Protein AF-A0A4Q9N1S2-F1 (afdb_monomer_lite)

Secondary structure (DSSP, 8-state):
-EEEEEEEE---HHHHS--SSSSSHHHHHHHHHHHHHHHHHHHHTT-GGGBTT----TTT----PPSSEEEEEEE-----S---HHHHHHHHHHHH-TTS---S-EEEEEE--TT-S-----S-TTT-PPPPPPP-TT--EEEEEEEEEE--TTS--EEEEEEEEEE-TT--S--

InterPro domains:
  IPR013893 Ribonuclease P protein subunit Rpp40 [PF08584] (9-122)
  IPR013893 Ribonuclease P protein subunit Rpp40 [PTHR15396] (4-120)

Radius of gyration: 18.34 Å; chains: 1; bounding box: 46×38×47 Å

Organism: NCBI:txid114155

Foldseek 3Di:
DKDFQFWDAQDDLCLQDQDPPDPPRPVVSVVSVVLNVVVVVCVQVVHPQRHNPDDDDCVVDVDHRDPPIDGGMDDDDDDDDDDDPVNVVVVVCVQVDPVDDHDSKDKDKDWDDQCPQFDDDDPDCVVDPGHGHHRDPPFGWMKMKMKGWDPDDPPPIDMRMHIDTDGDPPDPRPD

Structure (mmCIF, N/CA/C/O backbone):
data_AF-A0A4Q9N1S2-F1
#
_entry.id   AF-A0A4Q9N1S2-F1
#
loop_
_atom_site.group_PDB
_atom_site.id
_atom_site.type_symbol
_atom_site.label_atom_id
_atom_site.label_alt_id
_atom_site.label_comp_id
_atom_site.label_asym_id
_atom_site.label_entity_id
_atom_site.label_seq_id
_atom_site.pdbx_PDB_ins_code
_atom_site.Cartn_x
_atom_site.Cartn_y
_atom_site.Cartn_z
_atom_site.occupancy
_atom_site.B_iso_or_equiv
_atom_site.auth_seq_id
_atom_site.auth_comp_id
_atom_site.auth_asym_id
_atom_site.auth_atom_id
_atom_site.pdbx_PDB_model_num
ATOM 1 N N . MET A 1 1 ? -8.063 -14.018 -1.328 1.00 85.31 1 MET A N 1
ATOM 2 C CA . MET A 1 1 ? -8.036 -14.737 -0.040 1.00 85.31 1 MET A CA 1
ATOM 3 C C . MET A 1 1 ? -8.839 -13.933 0.970 1.00 85.31 1 MET A C 1
ATOM 5 O O . MET A 1 1 ? -8.503 -12.778 1.191 1.00 85.31 1 MET A O 1
ATOM 9 N N . LYS A 1 2 ? -9.899 -14.516 1.543 1.00 90.94 2 LYS A N 1
ATOM 10 C CA . LYS A 1 2 ? -10.653 -13.908 2.648 1.00 90.94 2 LYS A CA 1
ATOM 11 C C . LYS A 1 2 ? -10.064 -14.386 3.978 1.00 90.94 2 LYS A C 1
ATOM 13 O O . LYS A 1 2 ? -9.747 -15.568 4.108 1.00 90.94 2 LYS A O 1
ATOM 18 N N . ARG A 1 3 ? -9.912 -13.479 4.937 1.00 91.50 3 ARG A N 1
ATOM 19 C CA . ARG A 1 3 ? -9.471 -13.732 6.310 1.00 91.50 3 ARG A CA 1
ATOM 20 C C . ARG A 1 3 ? -10.442 -13.065 7.270 1.00 91.50 3 ARG A C 1
ATOM 22 O O . ARG A 1 3 ? -10.956 -11.992 6.982 1.00 91.50 3 ARG A O 1
ATOM 29 N N . THR A 1 4 ? -10.688 -13.722 8.388 1.00 93.00 4 THR A N 1
ATOM 30 C CA . THR A 1 4 ? -11.536 -13.227 9.474 1.00 93.00 4 THR A CA 1
ATOM 31 C C . THR A 1 4 ? -10.663 -13.014 10.706 1.00 93.00 4 THR A C 1
ATOM 33 O O . THR A 1 4 ? -9.587 -13.611 10.795 1.00 93.00 4 THR A O 1
ATOM 36 N N . ASN A 1 5 ? -11.127 -12.231 11.678 1.00 94.31 5 ASN A N 1
ATOM 37 C CA . ASN A 1 5 ? -10.426 -12.027 12.953 1.00 94.31 5 ASN A CA 1
ATOM 38 C C . ASN A 1 5 ? -9.023 -11.403 12.786 1.00 94.31 5 ASN A C 1
ATOM 40 O O . ASN A 1 5 ? -8.041 -11.860 13.372 1.00 94.31 5 ASN A O 1
ATOM 44 N N . THR A 1 6 ? -8.927 -10.392 11.923 1.00 95.31 6 THR A N 1
ATOM 45 C CA . THR A 1 6 ? -7.691 -9.653 11.622 1.00 95.31 6 THR A CA 1
ATOM 46 C C . THR A 1 6 ? -7.775 -8.255 12.234 1.00 95.31 6 THR A C 1
ATOM 48 O O . THR A 1 6 ? -8.840 -7.649 12.171 1.00 95.31 6 THR A O 1
ATOM 51 N N . TYR A 1 7 ? -6.690 -7.740 12.814 1.00 95.94 7 TYR A N 1
ATOM 52 C CA . TYR A 1 7 ? -6.594 -6.337 13.223 1.00 95.94 7 TYR A CA 1
ATOM 53 C C . TYR A 1 7 ? -6.535 -5.440 11.987 1.00 95.94 7 TYR A C 1
ATOM 55 O O . TYR A 1 7 ? -5.651 -5.608 11.150 1.00 95.94 7 TYR A O 1
ATOM 63 N N . ILE A 1 8 ? -7.484 -4.517 11.877 1.00 95.38 8 ILE A N 1
ATOM 64 C CA . ILE A 1 8 ? -7.648 -3.562 10.782 1.00 95.38 8 ILE A CA 1
ATOM 65 C C . ILE A 1 8 ? -7.472 -2.151 11.363 1.00 95.38 8 ILE A C 1
ATOM 67 O O . ILE A 1 8 ? -8.220 -1.805 12.281 1.00 95.38 8 ILE A O 1
ATOM 71 N N . PRO A 1 9 ? -6.522 -1.343 10.860 1.00 94.75 9 PRO A N 1
ATOM 72 C CA . PRO A 1 9 ? -6.343 0.039 11.282 1.00 94.75 9 PRO A CA 1
ATOM 73 C C . PRO A 1 9 ? -7.610 0.855 11.042 1.00 94.75 9 PRO A C 1
ATOM 75 O O . PRO A 1 9 ? -8.296 0.685 10.026 1.00 94.75 9 PRO A O 1
ATOM 78 N N . ASN A 1 10 ? -7.916 1.756 11.966 1.00 91.50 10 ASN A N 1
ATOM 79 C CA . ASN A 1 10 ? -8.968 2.736 11.763 1.00 91.50 10 ASN A CA 1
ATOM 80 C C . ASN A 1 10 ? -8.401 3.898 10.952 1.00 91.50 10 ASN A C 1
ATOM 82 O O . ASN A 1 10 ? -7.763 4.793 11.491 1.00 91.50 10 ASN A O 1
ATOM 86 N N . VAL A 1 11 ? -8.642 3.864 9.647 1.00 87.75 11 VAL A N 1
ATOM 87 C CA . VAL A 1 11 ? -8.276 4.954 8.743 1.00 87.75 11 VAL A CA 1
ATOM 88 C C . VAL A 1 11 ? -9.330 6.050 8.853 1.00 87.75 11 VAL A C 1
ATOM 90 O O . VAL A 1 11 ? -10.519 5.773 8.691 1.00 87.75 11 VAL A O 1
ATOM 93 N N . THR A 1 12 ? -8.902 7.280 9.121 1.00 85.62 12 THR A N 1
ATOM 94 C CA . THR A 1 12 ? -9.750 8.478 9.078 1.00 85.62 12 THR A CA 1
ATOM 95 C C . THR A 1 12 ? -9.236 9.451 8.018 1.00 85.62 12 THR A C 1
ATOM 97 O O . THR A 1 12 ? -8.187 9.234 7.406 1.00 85.62 12 THR A O 1
ATOM 100 N N . ALA A 1 13 ? -9.980 10.534 7.770 1.00 82.19 13 ALA A N 1
ATOM 101 C CA . ALA A 1 13 ? -9.509 11.605 6.893 1.00 82.19 13 ALA A CA 1
ATOM 102 C C . ALA A 1 13 ? -8.170 12.184 7.388 1.00 82.19 13 ALA A C 1
ATOM 104 O O . ALA A 1 13 ? -7.291 12.449 6.573 1.00 82.19 13 ALA A O 1
ATOM 105 N N . ASP A 1 14 ? -7.992 12.270 8.708 1.00 79.31 14 ASP A N 1
ATOM 106 C CA . ASP A 1 14 ? -6.781 12.781 9.360 1.00 79.31 14 ASP A CA 1
ATOM 107 C C . ASP A 1 14 ? -5.566 11.874 9.124 1.00 79.31 14 ASP A C 1
ATOM 109 O O . ASP A 1 14 ? -4.459 12.359 8.923 1.00 79.31 14 ASP A O 1
ATOM 113 N N . THR A 1 15 ? -5.766 10.552 9.050 1.00 79.06 15 THR A N 1
ATOM 114 C CA . THR A 1 15 ? -4.698 9.610 8.667 1.00 79.06 15 THR A CA 1
ATOM 115 C C . THR A 1 15 ? -4.207 9.856 7.237 1.00 79.06 15 THR A C 1
ATOM 117 O O . THR A 1 15 ? -3.043 9.635 6.920 1.00 79.06 15 THR A O 1
ATOM 120 N N . LEU A 1 16 ? -5.099 10.277 6.334 1.00 81.44 16 LEU A N 1
ATOM 121 C CA . LEU A 1 16 ? -4.806 10.391 4.902 1.00 81.44 16 LEU A CA 1
ATOM 122 C C . LEU A 1 16 ? -4.401 11.806 4.471 1.00 81.44 16 LEU A C 1
ATOM 124 O O . LEU A 1 16 ? -3.865 11.964 3.375 1.00 81.44 16 LEU A O 1
ATOM 128 N N . MET A 1 17 ? -4.651 12.820 5.300 1.00 80.81 17 MET A N 1
ATOM 129 C CA . MET A 1 17 ? -4.461 14.231 4.966 1.00 80.81 17 MET A CA 1
ATOM 130 C C . MET A 1 17 ? -3.627 14.914 6.050 1.00 80.81 17 MET A C 1
ATOM 132 O O . MET A 1 17 ? -4.016 14.924 7.214 1.00 80.81 17 MET A O 1
ATOM 136 N N . LEU A 1 18 ? -2.510 15.530 5.658 1.00 77.19 18 LEU A N 1
ATOM 137 C CA . LEU A 1 18 ? -1.694 16.323 6.575 1.00 77.19 18 LEU A CA 1
ATOM 138 C C . LEU A 1 18 ? -2.501 17.533 7.073 1.00 77.19 18 LEU A C 1
ATOM 140 O O . LEU A 1 18 ? -2.992 18.329 6.267 1.00 77.19 18 LEU A O 1
ATOM 144 N N . GLN A 1 19 ? -2.636 17.676 8.391 1.00 69.62 19 GLN A N 1
ATOM 145 C CA . GLN A 1 19 ? -3.293 18.834 8.994 1.00 69.62 19 GLN A CA 1
ATOM 146 C C . GLN A 1 19 ? -2.291 19.982 9.188 1.00 69.62 19 GLN A C 1
ATOM 148 O O . GLN A 1 19 ? -1.203 19.791 9.718 1.00 69.62 19 GLN A O 1
ATOM 153 N N . GLU A 1 20 ? -2.662 21.199 8.782 1.00 63.59 20 GLU A N 1
ATOM 154 C CA . GLU A 1 20 ? -1.775 22.378 8.841 1.00 63.59 20 GLU A CA 1
ATOM 155 C C . GLU A 1 20 ? -1.722 23.065 10.225 1.00 63.59 20 GLU A C 1
ATOM 157 O O . GLU A 1 20 ? -1.019 24.062 10.372 1.00 63.59 20 GLU A O 1
ATOM 162 N N . ASN A 1 21 ? -2.475 22.592 11.230 1.00 59.22 21 ASN A N 1
ATOM 163 C CA . ASN A 1 21 ? -2.785 23.385 12.433 1.00 59.22 21 ASN A CA 1
ATOM 164 C C . ASN A 1 21 ? -2.054 22.993 13.736 1.00 59.22 21 ASN A C 1
ATOM 166 O O . ASN A 1 21 ? -2.232 23.714 14.718 1.00 59.22 21 ASN A O 1
ATOM 170 N N . ASP A 1 22 ? -1.247 21.927 13.772 1.00 55.66 22 ASP A N 1
ATOM 171 C CA . ASP A 1 22 ? -0.511 21.516 14.987 1.00 55.66 22 ASP A CA 1
ATOM 172 C C . ASP A 1 22 ? 0.974 21.940 14.963 1.00 55.66 22 ASP A C 1
ATOM 174 O O . ASP A 1 22 ? 1.498 22.338 13.923 1.00 55.66 22 ASP A O 1
ATOM 178 N N . GLU A 1 23 ? 1.643 21.927 16.127 1.00 59.94 23 GLU A N 1
ATOM 179 C CA . GLU A 1 23 ? 3.022 22.432 16.315 1.00 59.94 23 GLU A CA 1
ATOM 180 C C . GLU A 1 23 ? 4.129 21.415 15.935 1.00 59.94 23 GLU A C 1
ATOM 182 O O . GLU A 1 23 ? 5.212 21.859 15.562 1.00 59.94 23 GLU A O 1
ATOM 187 N N . ASP A 1 24 ? 3.840 20.100 15.921 1.00 61.91 24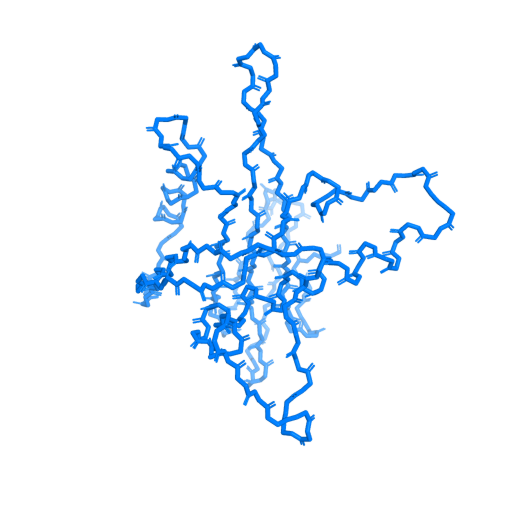 ASP A N 1
ATOM 188 C CA . ASP A 1 24 ? 4.687 19.011 15.363 1.00 61.91 24 ASP A CA 1
ATOM 189 C C . ASP A 1 24 ? 3.873 18.028 14.459 1.00 61.91 24 ASP A C 1
ATOM 191 O O . ASP A 1 24 ? 3.870 16.818 14.660 1.00 61.91 24 ASP A O 1
ATOM 195 N N . PRO A 1 25 ? 3.143 18.509 13.432 1.00 72.25 25 PRO A N 1
ATOM 196 C CA . PRO A 1 25 ? 2.148 17.716 12.699 1.00 72.25 25 PRO A CA 1
ATOM 197 C C . PRO A 1 25 ? 2.755 16.734 11.693 1.00 72.25 25 PRO A C 1
ATOM 199 O O . PRO A 1 25 ? 2.076 15.817 11.239 1.00 72.25 25 PRO A O 1
ATOM 202 N N . LEU A 1 26 ? 3.997 16.969 11.262 1.00 82.19 26 LEU A N 1
ATOM 203 C CA . LEU A 1 26 ? 4.580 16.252 10.130 1.00 82.19 26 LEU A CA 1
ATOM 204 C C . LEU A 1 26 ? 5.177 14.906 10.542 1.00 82.19 26 LEU A C 1
ATOM 206 O O . LEU A 1 26 ? 4.933 13.926 9.851 1.00 82.19 26 LEU A O 1
ATOM 210 N N . GLU A 1 27 ? 5.931 14.856 11.642 1.00 85.44 27 GLU A N 1
ATOM 211 C CA . GLU A 1 27 ? 6.590 13.622 12.098 1.00 85.44 27 GLU A CA 1
ATOM 212 C C . GLU A 1 27 ? 5.552 12.580 12.538 1.00 85.44 27 GLU A C 1
ATOM 214 O O . GLU A 1 27 ? 5.580 11.452 12.051 1.00 85.44 27 GLU A O 1
ATOM 219 N N . ASP A 1 28 ? 4.562 12.990 13.337 1.00 85.00 28 ASP A N 1
ATOM 220 C CA . ASP A 1 28 ? 3.455 12.127 13.772 1.00 85.00 28 ASP A CA 1
ATOM 221 C C . ASP A 1 28 ? 2.625 11.611 12.581 1.00 85.00 28 ASP A C 1
ATOM 223 O O . ASP A 1 28 ? 2.224 10.443 12.528 1.00 85.00 28 ASP A O 1
ATOM 227 N N . TRP A 1 29 ? 2.371 12.472 11.588 1.00 87.44 29 TRP A N 1
ATOM 228 C CA . TRP A 1 29 ? 1.666 12.071 10.372 1.00 87.44 29 TRP A CA 1
ATOM 229 C C . TRP A 1 29 ? 2.500 11.101 9.528 1.00 87.44 29 TRP A C 1
ATOM 231 O O . TRP A 1 29 ? 1.973 10.090 9.065 1.00 87.44 29 TRP A O 1
ATOM 241 N N . GLU A 1 30 ? 3.797 11.361 9.348 1.00 89.12 30 GLU A N 1
ATOM 242 C CA . GLU A 1 30 ? 4.714 10.466 8.634 1.00 89.12 30 GLU A CA 1
ATOM 243 C C . GLU A 1 30 ? 4.814 9.092 9.312 1.00 89.12 30 GLU A C 1
ATOM 245 O O . GLU A 1 30 ? 4.786 8.073 8.615 1.00 89.12 30 GLU A O 1
ATOM 250 N N . GLU A 1 31 ? 4.864 9.042 10.648 1.00 89.50 31 GLU A N 1
ATOM 251 C CA . GLU A 1 31 ? 4.842 7.797 11.420 1.00 89.50 31 GLU A CA 1
ATOM 252 C C . GLU A 1 31 ? 3.528 7.039 11.195 1.00 89.50 31 GLU A C 1
ATOM 254 O O . GLU A 1 31 ? 3.556 5.881 10.776 1.00 89.50 31 GLU A O 1
ATOM 259 N N . SER A 1 32 ? 2.377 7.706 11.339 1.00 89.88 32 SER A N 1
ATOM 260 C CA . SER A 1 32 ? 1.059 7.095 11.110 1.00 89.88 32 SER A CA 1
ATOM 261 C C . SER A 1 32 ? 0.902 6.551 9.683 1.00 89.88 32 SER A C 1
ATOM 263 O O . SER A 1 32 ? 0.406 5.439 9.463 1.00 89.88 32 SER A O 1
ATOM 265 N N . VAL A 1 33 ? 1.375 7.304 8.687 1.00 91.06 33 VAL A N 1
ATOM 266 C CA . VAL A 1 33 ? 1.390 6.883 7.283 1.00 91.06 33 VAL A CA 1
ATOM 267 C C . VAL A 1 33 ? 2.313 5.681 7.078 1.00 91.06 33 VAL A C 1
ATOM 269 O O . VAL A 1 33 ? 1.935 4.728 6.387 1.00 91.06 33 VAL A O 1
ATOM 272 N N . SER A 1 34 ? 3.506 5.698 7.675 1.00 91.94 34 SER A N 1
ATOM 273 C CA . SER A 1 34 ? 4.469 4.597 7.606 1.00 91.94 34 SER A CA 1
ATOM 274 C C . SER A 1 34 ? 3.889 3.313 8.202 1.00 91.94 34 SER A C 1
ATOM 276 O O . SER A 1 34 ? 3.872 2.277 7.532 1.00 91.94 34 SER A O 1
ATOM 278 N N . GLU A 1 35 ? 3.330 3.388 9.411 1.00 93.62 35 GLU A N 1
ATOM 279 C CA . GLU A 1 35 ? 2.658 2.276 10.088 1.00 93.62 35 GLU A CA 1
ATOM 280 C C . GLU A 1 35 ? 1.504 1.704 9.248 1.00 93.62 35 GLU A C 1
ATOM 282 O O . GLU A 1 35 ? 1.349 0.482 9.110 1.00 93.62 35 GLU A O 1
ATOM 287 N N . MET A 1 36 ? 0.713 2.579 8.618 1.00 93.94 36 MET A N 1
ATOM 288 C CA . MET A 1 36 ? -0.384 2.183 7.737 1.00 93.94 36 MET A CA 1
ATOM 289 C C . MET A 1 36 ? 0.114 1.405 6.512 1.00 93.94 36 MET A C 1
ATOM 291 O O . MET A 1 36 ? -0.419 0.337 6.186 1.00 93.94 36 MET A O 1
ATOM 295 N N . PHE A 1 37 ? 1.145 1.896 5.821 1.00 94.62 37 PHE A N 1
ATOM 296 C CA . PHE A 1 37 ? 1.698 1.196 4.659 1.00 94.62 37 PHE A CA 1
ATOM 297 C C . PHE A 1 37 ? 2.458 -0.081 5.039 1.00 94.62 37 PHE A C 1
ATOM 299 O O . PHE A 1 37 ? 2.414 -1.054 4.278 1.00 94.62 37 PHE A O 1
ATOM 306 N N . GLU A 1 38 ? 3.073 -0.139 6.222 1.00 94.88 38 GLU A N 1
ATOM 307 C CA . GLU A 1 38 ? 3.640 -1.375 6.763 1.00 94.88 38 GLU A CA 1
ATOM 308 C C . GLU A 1 38 ? 2.542 -2.422 6.994 1.00 94.88 38 GLU A C 1
ATOM 310 O O . GLU A 1 38 ? 2.668 -3.570 6.549 1.00 94.88 38 GLU A O 1
ATOM 315 N N . TRP A 1 39 ? 1.415 -2.024 7.595 1.00 96.25 39 TRP A N 1
ATOM 316 C CA . TRP A 1 39 ? 0.256 -2.899 7.760 1.00 96.25 39 TRP A CA 1
ATOM 317 C C . TRP A 1 39 ? -0.284 -3.404 6.417 1.00 96.25 39 TRP A C 1
ATOM 319 O O . TRP A 1 39 ? -0.536 -4.604 6.268 1.00 96.25 39 TRP A O 1
ATOM 329 N N . VAL A 1 40 ? -0.406 -2.531 5.408 1.00 95.88 40 VAL A N 1
ATOM 330 C CA . VAL A 1 40 ? -0.819 -2.919 4.046 1.00 95.88 40 VAL A CA 1
ATOM 331 C C . VAL A 1 40 ? 0.142 -3.957 3.457 1.00 95.88 40 VAL A C 1
ATOM 333 O O . VAL A 1 40 ? -0.303 -4.967 2.902 1.00 95.88 40 VAL A O 1
ATOM 336 N N . GLY A 1 41 ? 1.453 -3.761 3.618 1.00 94.44 41 GLY A N 1
ATOM 337 C CA . GLY A 1 41 ? 2.468 -4.727 3.197 1.00 94.44 41 GLY A CA 1
ATOM 338 C C . GLY A 1 41 ? 2.308 -6.079 3.897 1.00 94.44 41 GLY A C 1
ATOM 339 O O . GLY A 1 41 ? 2.273 -7.131 3.250 1.00 94.44 41 GLY A O 1
ATOM 340 N N . MET A 1 42 ? 2.109 -6.065 5.215 1.00 95.38 42 MET A N 1
ATOM 341 C CA . MET A 1 42 ? 1.861 -7.265 6.017 1.00 95.38 42 MET A CA 1
ATOM 342 C C . MET A 1 42 ? 0.578 -7.991 5.596 1.00 95.38 42 MET A C 1
ATOM 344 O O . MET A 1 42 ? 0.550 -9.228 5.545 1.00 95.38 42 MET A O 1
ATOM 348 N N . ALA A 1 43 ? -0.467 -7.245 5.234 1.00 95.56 43 ALA A N 1
ATOM 349 C CA . ALA A 1 43 ? -1.720 -7.782 4.718 1.00 95.56 43 ALA A CA 1
ATOM 350 C C . ALA A 1 43 ? -1.521 -8.450 3.350 1.00 95.56 43 ALA A C 1
ATOM 352 O O . ALA A 1 43 ? -1.973 -9.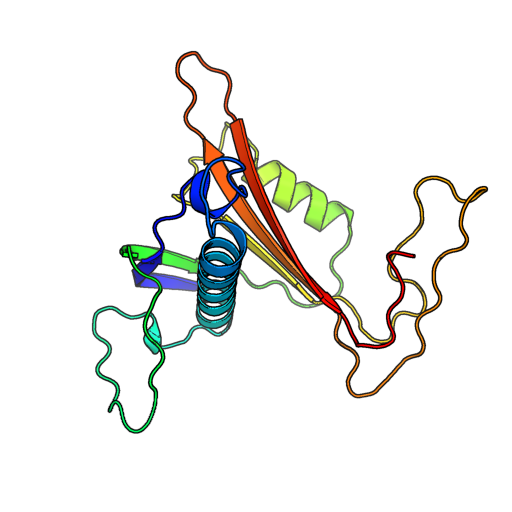583 3.150 1.00 95.56 43 ALA A O 1
ATOM 353 N N . ALA A 1 44 ? -0.785 -7.809 2.437 1.00 93.50 44 ALA A N 1
ATOM 354 C CA . ALA A 1 44 ? -0.471 -8.339 1.109 1.00 93.50 44 ALA A CA 1
ATOM 355 C C . ALA A 1 44 ? 0.382 -9.620 1.163 1.00 93.50 44 ALA A C 1
ATOM 357 O O . ALA A 1 44 ? 0.153 -10.556 0.389 1.00 93.50 44 ALA A O 1
ATOM 358 N N . LEU A 1 45 ? 1.320 -9.701 2.113 1.00 92.94 45 LEU A N 1
ATOM 359 C CA . LEU A 1 45 ? 2.121 -10.901 2.388 1.00 92.94 45 LEU A CA 1
ATOM 360 C C . LEU A 1 45 ? 1.329 -12.000 3.103 1.00 92.94 45 LEU A C 1
ATOM 362 O O . LEU A 1 45 ? 1.790 -13.136 3.227 1.00 92.94 45 LEU A O 1
ATOM 366 N N . GLY A 1 46 ? 0.130 -11.680 3.585 1.00 92.62 46 GLY A N 1
ATOM 367 C CA . GLY A 1 46 ? -0.665 -12.606 4.359 1.00 92.62 46 GLY A CA 1
ATOM 368 C C . GLY A 1 46 ? 0.004 -12.966 5.687 1.00 92.62 46 GLY A C 1
ATOM 369 O O . GLY A 1 46 ? -0.111 -14.114 6.129 1.00 92.62 46 GLY A O 1
ATOM 370 N N . SER A 1 47 ? 0.648 -12.003 6.340 1.00 93.19 47 SER A N 1
ATOM 371 C CA . SER A 1 47 ? 1.308 -12.198 7.628 1.00 93.19 47 SER A CA 1
ATOM 372 C C . SER A 1 47 ? 0.351 -12.743 8.693 1.00 93.19 47 SER A C 1
ATOM 374 O O . SER A 1 47 ? -0.828 -12.383 8.744 1.00 93.19 47 SER A O 1
ATOM 376 N N . GLN A 1 48 ? 0.861 -13.628 9.554 1.00 91.94 48 GLN A N 1
ATOM 377 C CA . GLN A 1 48 ? 0.135 -14.103 10.734 1.00 91.94 48 GLN A CA 1
ATOM 378 C C . GLN A 1 48 ? 0.037 -13.017 11.812 1.00 91.94 48 GLN A C 1
ATOM 380 O O . GLN A 1 48 ? -0.900 -13.060 12.604 1.00 91.94 48 GLN A O 1
ATOM 385 N N . ARG A 1 49 ? 0.949 -12.031 11.806 1.00 93.38 49 ARG A N 1
ATOM 386 C CA . ARG A 1 49 ? 1.019 -10.979 12.834 1.00 93.38 49 ARG A CA 1
ATOM 387 C C . ARG A 1 49 ? -0.220 -10.084 12.888 1.00 93.38 49 ARG A C 1
ATOM 389 O O . ARG A 1 49 ? -0.462 -9.430 13.889 1.00 93.38 49 ARG A O 1
ATOM 396 N N . LEU A 1 50 ? -1.030 -10.088 11.829 1.00 94.81 50 LEU A N 1
ATOM 397 C CA . LEU A 1 50 ? -2.290 -9.348 11.791 1.00 94.81 50 LEU A CA 1
ATOM 398 C C . LEU A 1 50 ? -3.457 -10.105 12.442 1.00 94.81 50 LEU A C 1
ATOM 400 O O . LEU A 1 50 ? -4.531 -9.540 12.616 1.00 94.81 50 LEU A O 1
ATOM 404 N N . SER A 1 51 ? -3.300 -11.391 12.761 1.00 94.06 51 SER A N 1
ATOM 405 C CA . SER A 1 51 ? -4.364 -12.195 13.368 1.00 94.06 51 SER A CA 1
ATOM 406 C C . SER A 1 51 ? -4.561 -11.813 14.832 1.00 94.06 51 SER A C 1
ATOM 408 O O . SER A 1 51 ? -3.612 -11.851 15.608 1.00 94.06 51 SER A O 1
ATOM 410 N N . ALA A 1 52 ? -5.802 -11.566 15.255 1.00 92.06 52 ALA A N 1
ATOM 411 C CA . ALA A 1 52 ? -6.093 -11.236 16.654 1.00 92.06 52 ALA A CA 1
ATOM 412 C C . ALA A 1 52 ? -5.849 -12.397 17.637 1.00 92.06 52 ALA A C 1
ATOM 414 O O . ALA A 1 52 ? -5.811 -12.206 18.848 1.00 92.06 52 ALA A O 1
ATOM 415 N N . GLY A 1 53 ? -5.680 -13.619 17.123 1.00 90.50 53 GLY A N 1
ATOM 416 C CA . GLY A 1 53 ? -5.280 -14.783 17.918 1.00 90.50 53 GLY A CA 1
ATOM 417 C C . GLY A 1 53 ? -3.772 -15.034 17.946 1.00 90.50 53 GLY A C 1
ATOM 418 O O . GLY A 1 53 ? -3.345 -16.055 18.486 1.00 90.50 53 GLY A O 1
ATOM 419 N N . ASP A 1 54 ? -2.974 -14.177 17.312 1.00 91.50 54 ASP A N 1
ATOM 420 C CA . ASP A 1 54 ? -1.534 -14.359 17.235 1.00 91.50 54 ASP A CA 1
ATOM 421 C C . ASP A 1 54 ? -0.848 -14.130 18.588 1.00 91.50 54 ASP A C 1
ATOM 423 O O . ASP A 1 54 ? -1.248 -13.294 19.396 1.00 91.50 54 ASP A O 1
ATOM 427 N N . ARG A 1 55 ? 0.187 -14.926 18.852 1.00 86.62 55 ARG A N 1
ATOM 428 C CA . ARG A 1 55 ? 0.987 -14.878 20.079 1.00 86.62 55 ARG A CA 1
ATOM 429 C C . ARG A 1 55 ? 2.452 -15.039 19.705 1.00 86.62 55 ARG A C 1
ATOM 431 O O . ARG A 1 55 ? 3.022 -16.115 19.888 1.00 86.62 55 ARG A O 1
ATOM 438 N N . CYS A 1 56 ? 3.028 -14.000 19.100 1.00 87.88 56 CYS A N 1
ATOM 439 C CA . CYS A 1 56 ? 4.467 -13.984 18.855 1.00 87.88 56 CYS A CA 1
ATOM 440 C C . CYS A 1 56 ? 5.227 -13.916 20.169 1.00 87.88 56 CYS A C 1
ATOM 442 O O . CYS A 1 56 ? 4.821 -13.200 21.081 1.00 87.88 56 CYS A O 1
ATOM 444 N N . ASP A 1 57 ? 6.377 -14.574 20.218 1.00 89.19 57 ASP A N 1
ATOM 445 C CA . ASP A 1 57 ? 7.398 -14.208 21.187 1.00 89.19 57 ASP A CA 1
ATOM 446 C C . ASP A 1 57 ? 7.952 -12.807 20.823 1.00 89.19 57 ASP A C 1
ATOM 448 O O . ASP A 1 57 ? 8.384 -12.621 19.674 1.00 89.19 57 ASP A O 1
ATOM 452 N N . PRO A 1 58 ? 7.954 -11.827 21.751 1.00 88.62 58 PRO A N 1
ATOM 453 C CA . PRO A 1 58 ? 8.474 -10.479 21.504 1.00 88.62 58 PRO A CA 1
ATOM 454 C C . PRO A 1 58 ? 9.958 -10.434 21.113 1.00 88.62 58 PRO A C 1
ATOM 456 O O . PRO A 1 58 ? 10.394 -9.477 20.480 1.00 88.62 58 PRO A O 1
ATOM 459 N N . TYR A 1 59 ? 10.745 -11.462 21.450 1.00 90.38 59 TYR A N 1
ATOM 460 C CA . TYR A 1 59 ? 12.147 -11.569 21.036 1.00 90.38 59 TYR A CA 1
ATOM 461 C C . TYR A 1 59 ? 12.315 -12.066 19.589 1.00 90.38 59 TYR A C 1
ATOM 463 O O . TYR A 1 59 ? 13.428 -12.045 19.066 1.00 90.38 59 TYR A O 1
ATOM 471 N N . ILE A 1 60 ? 11.235 -12.521 18.938 1.00 89.06 60 ILE A N 1
ATOM 472 C CA . ILE A 1 60 ? 11.233 -12.986 17.540 1.00 89.06 60 ILE A CA 1
ATOM 473 C C . ILE A 1 60 ? 10.679 -11.912 16.598 1.00 89.06 60 ILE A C 1
ATOM 475 O O . ILE A 1 60 ? 11.219 -11.712 15.513 1.00 89.06 60 ILE A O 1
ATOM 479 N N . SER A 1 61 ? 9.596 -11.237 16.987 1.00 87.31 61 SER A N 1
ATOM 480 C CA . SER A 1 61 ? 8.989 -10.158 16.204 1.00 87.31 61 SER A CA 1
ATOM 481 C C . SER A 1 61 ? 8.375 -9.129 17.134 1.00 87.31 61 SER A C 1
ATOM 483 O O . SER A 1 61 ? 7.577 -9.478 18.001 1.00 87.31 61 SER A O 1
ATOM 485 N N . VAL A 1 62 ? 8.705 -7.865 16.885 1.00 89.69 62 VAL A N 1
ATOM 486 C CA . VAL A 1 62 ? 8.179 -6.707 17.620 1.00 89.69 62 VAL A CA 1
ATOM 487 C C . VAL A 1 62 ? 7.030 -6.010 16.896 1.00 89.69 62 VAL A C 1
ATOM 489 O O . VAL A 1 62 ? 6.418 -5.120 17.470 1.00 89.69 62 VAL A O 1
ATOM 492 N N . TYR A 1 63 ? 6.725 -6.414 15.658 1.00 92.88 63 TYR A N 1
ATOM 493 C CA . TYR A 1 63 ? 5.631 -5.820 14.895 1.00 92.88 63 TYR A CA 1
ATOM 494 C C . TYR A 1 63 ? 4.296 -5.949 15.636 1.00 92.88 63 TYR A C 1
ATOM 496 O O . TYR A 1 63 ? 3.891 -7.061 16.001 1.00 92.88 63 TYR A O 1
ATOM 504 N N . ALA A 1 64 ? 3.601 -4.823 15.765 1.00 90.06 64 ALA A N 1
ATOM 505 C CA . ALA A 1 64 ? 2.228 -4.719 16.226 1.00 90.06 64 ALA A CA 1
ATOM 506 C C . ALA A 1 64 ? 1.400 -3.962 15.170 1.00 90.06 64 ALA A C 1
ATOM 508 O O . ALA A 1 64 ? 1.946 -3.105 14.476 1.00 90.06 64 ALA A O 1
ATOM 509 N N . PRO A 1 65 ? 0.106 -4.285 14.994 1.00 92.12 65 PRO A N 1
ATOM 510 C CA . PRO A 1 65 ? -0.774 -3.485 14.150 1.00 92.12 65 PRO A CA 1
ATOM 511 C C . PRO A 1 65 ? -0.856 -2.027 14.645 1.00 92.12 65 PRO A C 1
ATOM 513 O O . PRO A 1 65 ? -0.824 -1.831 15.859 1.00 92.12 65 PRO A O 1
ATOM 516 N N . PRO A 1 66 ? -1.029 -1.045 13.742 1.00 92.81 66 PRO A N 1
ATOM 517 C CA . PRO A 1 66 ? -1.172 0.366 14.105 1.00 92.81 66 PRO A CA 1
ATOM 518 C C . PRO A 1 66 ? -2.358 0.596 15.047 1.00 92.81 66 PRO A C 1
ATOM 520 O O . PRO A 1 66 ? -3.426 -0.001 14.854 1.00 92.81 66 PRO A O 1
ATOM 523 N N . ASP A 1 67 ? -2.201 1.489 16.020 1.00 89.06 67 ASP A N 1
ATOM 524 C CA . ASP A 1 67 ? -3.277 1.909 16.916 1.00 89.06 67 ASP A CA 1
ATOM 525 C C . ASP A 1 67 ? -3.845 3.276 16.483 1.00 89.06 67 ASP A C 1
ATOM 527 O O . ASP A 1 67 ? -3.084 4.189 16.181 1.00 89.06 67 ASP A O 1
ATOM 531 N N . PRO A 1 68 ? -5.178 3.470 16.475 1.00 92.00 68 PRO A N 1
ATOM 532 C CA . PRO A 1 68 ? -6.207 2.523 16.892 1.00 92.00 68 PRO A CA 1
ATOM 533 C C . PRO A 1 68 ? -6.577 1.509 15.793 1.00 92.00 68 PRO A C 1
ATOM 535 O O . PRO A 1 68 ? -6.814 1.871 14.640 1.00 92.00 68 PRO A O 1
ATOM 538 N N . SER A 1 69 ? -6.761 0.241 16.176 1.00 93.44 69 SER A N 1
ATOM 539 C CA . SER A 1 69 ? -7.252 -0.826 15.289 1.00 93.44 69 SER A CA 1
ATOM 540 C C . SER A 1 69 ? -8.513 -1.521 15.814 1.00 93.44 69 SER A C 1
ATOM 542 O O . SER A 1 69 ? -8.843 -1.482 17.000 1.00 93.44 69 SER A O 1
ATOM 544 N N . GLN A 1 70 ? -9.244 -2.178 14.912 1.00 94.44 70 GLN A N 1
ATOM 545 C CA . GLN A 1 70 ? -10.414 -3.001 15.223 1.00 94.44 70 GLN A CA 1
ATOM 546 C C . GLN A 1 70 ? -10.306 -4.393 14.599 1.00 94.44 70 GLN A C 1
ATOM 548 O O . GLN A 1 70 ? -9.685 -4.582 13.557 1.00 94.44 70 GLN A O 1
ATOM 553 N N . VAL A 1 71 ? -10.932 -5.392 15.220 1.00 95.88 71 VAL A N 1
ATOM 554 C CA . VAL A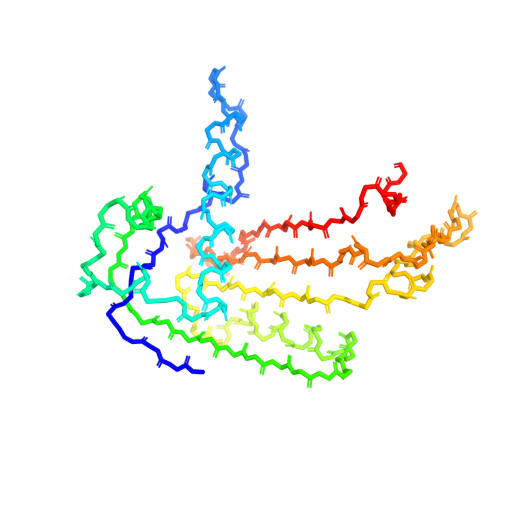 1 71 ? -10.945 -6.758 14.681 1.00 95.88 71 VAL A CA 1
ATOM 555 C C . VAL A 1 71 ? -12.037 -6.887 13.621 1.00 95.88 71 VAL A C 1
ATOM 557 O O . VAL A 1 71 ? -13.210 -6.658 13.909 1.00 95.88 71 VAL A O 1
ATOM 560 N N . GLY A 1 72 ? -11.669 -7.306 12.409 1.00 94.62 72 GLY A N 1
ATOM 561 C CA . GLY A 1 72 ? -12.610 -7.456 11.302 1.00 94.62 72 GLY A CA 1
ATOM 562 C C . GLY A 1 72 ? -12.208 -8.487 10.247 1.00 94.62 72 GLY A C 1
ATOM 563 O O . GLY A 1 72 ? -11.356 -9.358 10.467 1.00 94.62 72 GLY A O 1
ATOM 564 N N . ASP A 1 73 ? -12.874 -8.386 9.095 1.00 95.12 73 ASP A N 1
ATOM 565 C CA . ASP A 1 73 ? -12.671 -9.235 7.922 1.00 95.12 73 ASP A CA 1
ATOM 566 C C . ASP A 1 73 ? -11.791 -8.524 6.885 1.00 95.12 73 ASP A C 1
ATOM 568 O O . ASP A 1 73 ? -12.075 -7.403 6.471 1.00 95.12 73 ASP A O 1
ATOM 572 N N . LEU A 1 74 ? -10.764 -9.217 6.398 1.00 95.12 74 LEU A N 1
ATOM 573 C CA . LEU A 1 74 ? -9.851 -8.743 5.361 1.00 95.12 74 LEU A CA 1
ATOM 574 C C . LEU A 1 74 ? -10.013 -9.591 4.096 1.00 95.12 74 LEU A C 1
ATOM 576 O O . LEU A 1 74 ? -9.971 -10.823 4.142 1.00 95.12 74 LEU A O 1
ATOM 580 N N . THR A 1 75 ? -10.131 -8.943 2.938 1.00 95.38 75 THR A N 1
ATOM 581 C CA . THR A 1 75 ? -10.096 -9.620 1.635 1.00 95.38 75 THR A CA 1
ATOM 582 C C . THR A 1 75 ? -8.926 -9.106 0.812 1.00 95.38 75 THR A C 1
ATOM 584 O O . THR A 1 75 ? -8.890 -7.941 0.444 1.00 95.38 75 THR A O 1
ATOM 587 N N . VAL A 1 76 ? -7.990 -9.997 0.485 1.00 95.06 76 VAL A N 1
ATOM 588 C CA . VAL A 1 76 ? -6.827 -9.688 -0.359 1.00 95.06 76 VAL A CA 1
ATOM 589 C C . VAL A 1 76 ? -7.016 -10.323 -1.728 1.00 95.06 76 VAL A C 1
ATOM 591 O O . VAL A 1 76 ? -7.226 -11.536 -1.828 1.00 95.06 76 VAL A O 1
ATOM 594 N N . ILE A 1 77 ? -6.918 -9.531 -2.790 1.00 95.19 77 ILE A N 1
ATOM 595 C CA . ILE A 1 77 ? -6.934 -10.012 -4.174 1.00 95.19 77 ILE A CA 1
ATOM 596 C C . ILE A 1 77 ? -5.556 -9.744 -4.767 1.00 95.19 77 ILE A C 1
ATOM 598 O O . ILE A 1 77 ? -5.022 -8.651 -4.623 1.00 95.19 77 ILE A O 1
ATOM 602 N N . ARG A 1 78 ? -4.965 -10.754 -5.410 1.00 94.50 78 ARG A N 1
ATOM 603 C CA . ARG A 1 78 ? -3.652 -10.640 -6.042 1.00 94.50 78 ARG A CA 1
ATOM 604 C C . ARG A 1 78 ? -3.762 -11.045 -7.500 1.00 94.50 78 ARG A C 1
ATOM 606 O O . ARG A 1 78 ? -4.082 -12.195 -7.796 1.00 94.50 78 ARG A O 1
ATOM 613 N N . TRP A 1 79 ? -3.457 -10.105 -8.384 1.00 94.88 79 TRP A N 1
ATOM 614 C CA . TRP A 1 79 ? -3.280 -10.358 -9.809 1.00 94.88 79 TRP A CA 1
ATOM 615 C C . TRP A 1 79 ? -1.789 -10.400 -10.132 1.00 94.88 79 TRP A C 1
ATOM 617 O O . TRP A 1 79 ? -1.001 -9.632 -9.585 1.00 94.88 79 TRP A O 1
ATOM 627 N N . THR A 1 80 ? -1.390 -11.330 -10.993 1.00 93.88 80 THR A N 1
ATOM 628 C CA . THR A 1 80 ? 0.007 -11.514 -11.404 1.00 93.88 80 THR A CA 1
ATOM 629 C C . THR A 1 80 ? 0.074 -11.691 -12.908 1.00 93.88 80 THR A C 1
ATOM 631 O O . THR A 1 80 ? -0.693 -12.476 -13.464 1.00 93.88 80 THR A O 1
ATOM 634 N N . GLY A 1 81 ? 1.019 -11.011 -13.548 1.00 92.88 81 GLY A N 1
ATOM 635 C CA . GLY A 1 81 ? 1.211 -11.046 -14.993 1.00 92.88 81 GLY A CA 1
ATOM 636 C C . GLY A 1 81 ? 1.304 -9.639 -15.567 1.00 92.88 81 GLY A C 1
ATOM 637 O O . GLY A 1 81 ? 1.614 -8.689 -14.852 1.00 92.88 81 GLY A O 1
ATOM 638 N N . PHE A 1 82 ? 1.033 -9.515 -16.863 1.00 91.81 82 PHE A N 1
ATOM 639 C CA . PHE A 1 82 ? 0.920 -8.214 -17.506 1.00 91.81 82 PHE A CA 1
ATOM 640 C C . PHE A 1 82 ? -0.462 -7.623 -17.224 1.00 91.81 82 PHE A C 1
ATOM 642 O O . PHE A 1 82 ? -1.474 -8.161 -17.673 1.00 91.81 82 PHE A O 1
ATOM 649 N N . ILE A 1 83 ? -0.489 -6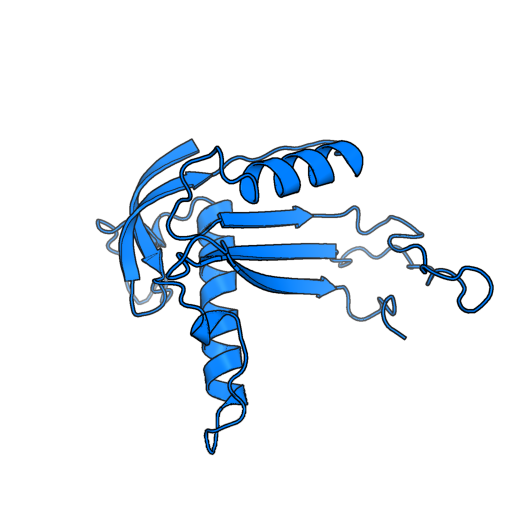.534 -16.463 1.00 93.38 83 ILE A N 1
ATOM 650 C CA . ILE A 1 83 ? -1.705 -5.802 -16.118 1.00 93.38 83 ILE A CA 1
ATOM 651 C C . ILE A 1 83 ? -1.723 -4.518 -16.944 1.00 93.38 83 ILE A C 1
ATOM 653 O O . ILE A 1 83 ? -0.779 -3.731 -16.889 1.00 93.38 83 ILE A O 1
ATOM 657 N N . THR A 1 84 ? -2.771 -4.322 -17.740 1.00 92.44 84 THR A N 1
ATOM 658 C CA . THR A 1 84 ? -2.918 -3.120 -18.567 1.00 92.44 84 THR A CA 1
ATOM 659 C C . THR A 1 84 ? -3.346 -1.926 -17.719 1.00 92.44 84 THR A C 1
ATOM 661 O O . THR A 1 84 ? -3.979 -2.080 -16.672 1.00 92.44 84 THR A O 1
ATOM 664 N N . SER A 1 85 ? -3.052 -0.717 -18.200 1.00 89.50 85 SER A N 1
ATOM 665 C CA . SER A 1 85 ? -3.564 0.515 -17.590 1.00 89.50 85 SER A CA 1
ATOM 666 C C . SER A 1 85 ? -5.093 0.539 -17.562 1.00 89.50 85 SER A C 1
ATOM 668 O O . SER A 1 85 ? -5.666 0.910 -16.548 1.00 89.50 85 SER A O 1
ATOM 670 N N . GLU A 1 86 ? -5.749 0.058 -18.623 1.00 94.19 86 GLU A N 1
ATOM 671 C CA . GLU A 1 86 ? -7.211 -0.058 -18.698 1.00 94.19 86 GLU A CA 1
ATOM 672 C C . GLU A 1 86 ? -7.787 -0.914 -17.561 1.00 94.19 86 GLU A C 1
ATOM 674 O O . GLU A 1 86 ? -8.768 -0.523 -16.931 1.00 94.19 86 GLU A O 1
ATOM 679 N N . PHE A 1 87 ? -7.158 -2.052 -17.248 1.00 93.75 87 PHE A N 1
ATOM 680 C CA . PHE A 1 87 ? -7.596 -2.891 -16.135 1.00 93.75 87 PHE A CA 1
ATOM 681 C C . PHE A 1 87 ? -7.471 -2.157 -14.794 1.00 93.75 87 PHE A C 1
ATOM 683 O O . PHE A 1 87 ? -8.394 -2.195 -13.984 1.00 93.75 87 PHE A O 1
ATOM 690 N N . LEU A 1 88 ? -6.350 -1.463 -14.560 1.00 91.56 88 LEU A N 1
ATOM 691 C CA . LEU A 1 88 ? -6.158 -0.679 -13.337 1.00 91.56 88 LEU A CA 1
ATOM 692 C C . LEU A 1 88 ? -7.186 0.451 -13.220 1.00 91.56 88 LEU A C 1
ATOM 694 O O . LEU A 1 88 ? -7.754 0.633 -12.145 1.00 91.56 88 LEU A O 1
ATOM 698 N N . SER A 1 89 ? -7.477 1.154 -14.318 1.00 92.12 89 SER A N 1
ATOM 699 C CA . SER A 1 89 ? -8.530 2.172 -14.363 1.00 92.12 89 SER A CA 1
ATOM 700 C C . SER A 1 89 ? -9.887 1.589 -13.972 1.00 92.12 89 SER A C 1
ATOM 702 O O . SER A 1 89 ? -10.538 2.129 -13.085 1.00 92.12 89 SER A O 1
ATOM 704 N N . GLN A 1 90 ? -10.273 0.437 -14.531 1.00 94.69 90 GLN A N 1
ATOM 705 C CA . GLN A 1 90 ? -11.535 -0.230 -14.187 1.00 94.69 90 GLN A CA 1
ATOM 706 C C . GLN A 1 90 ? -11.599 -0.664 -12.714 1.00 94.69 90 GLN A C 1
ATOM 708 O O . GLN A 1 90 ? -12.655 -0.570 -12.084 1.00 94.69 90 GLN A O 1
ATOM 713 N N . VAL A 1 91 ? -10.484 -1.127 -12.138 1.00 93.19 91 VAL A N 1
ATOM 714 C CA . VAL A 1 91 ? -10.411 -1.467 -10.707 1.00 93.19 91 VAL A CA 1
ATOM 715 C C . VAL A 1 91 ? -10.634 -0.223 -9.849 1.00 93.19 91 VAL A C 1
ATOM 717 O O . VAL A 1 91 ? -11.467 -0.257 -8.943 1.00 93.19 91 VAL A O 1
ATOM 720 N N . VAL A 1 92 ? -9.951 0.884 -10.152 1.00 91.00 92 VAL A N 1
ATOM 721 C CA . VAL A 1 92 ? -10.109 2.151 -9.420 1.00 91.00 92 VAL A CA 1
ATOM 722 C C . VAL A 1 92 ? -11.534 2.692 -9.563 1.00 91.00 92 VAL A C 1
ATOM 724 O O . VAL A 1 92 ? -12.160 3.023 -8.560 1.00 91.00 92 VAL A O 1
ATOM 727 N N . GLU A 1 93 ? -12.098 2.702 -10.771 1.00 92.00 93 GLU A N 1
ATOM 728 C CA . GLU A 1 93 ? -13.491 3.100 -11.015 1.00 92.00 93 GLU A CA 1
ATOM 729 C C . GLU A 1 93 ? -14.486 2.245 -10.224 1.00 92.00 93 GLU A C 1
ATOM 731 O O . GLU A 1 93 ? -15.449 2.766 -9.661 1.00 92.00 93 GLU A O 1
ATOM 736 N N . THR A 1 94 ? -14.242 0.936 -10.128 1.00 91.75 94 THR A N 1
ATOM 737 C CA . THR A 1 94 ? -15.086 0.021 -9.349 1.00 91.75 94 THR A CA 1
ATOM 738 C C . THR A 1 94 ? -15.024 0.339 -7.855 1.00 91.75 94 THR A C 1
ATOM 740 O O . THR A 1 94 ? -16.062 0.367 -7.196 1.00 91.75 94 THR A O 1
ATOM 743 N N . ILE A 1 95 ? -13.830 0.617 -7.321 1.00 89.94 95 ILE A N 1
ATOM 744 C CA . ILE A 1 95 ? -13.631 0.996 -5.912 1.00 89.94 95 ILE A CA 1
ATOM 745 C C . ILE A 1 95 ? -14.341 2.320 -5.596 1.00 89.94 95 ILE A C 1
ATOM 747 O O . ILE A 1 95 ? -14.995 2.464 -4.560 1.00 89.94 95 ILE A O 1
ATOM 751 N N . LEU A 1 96 ? -14.256 3.285 -6.511 1.00 87.00 96 LEU A N 1
ATOM 752 C CA . LEU A 1 96 ? -14.881 4.598 -6.363 1.00 87.00 96 LEU A CA 1
ATOM 753 C C . LEU A 1 96 ? -16.385 4.589 -6.681 1.00 87.00 96 LEU A C 1
ATOM 755 O O . LEU A 1 96 ? -17.083 5.554 -6.373 1.00 87.00 96 LEU A O 1
ATOM 759 N N . SER A 1 97 ? -16.913 3.503 -7.253 1.00 87.81 97 SER A N 1
ATOM 760 C CA . SER A 1 97 ? -18.312 3.418 -7.663 1.00 87.81 97 SER A CA 1
ATOM 761 C C . SER A 1 97 ? -19.266 3.490 -6.463 1.00 87.81 97 SER A C 1
ATOM 763 O O . SER A 1 97 ? -19.175 2.655 -5.555 1.00 87.81 97 SER A O 1
ATOM 765 N N . PRO A 1 98 ? -20.259 4.401 -6.465 1.00 82.75 98 PRO A N 1
ATOM 766 C CA . PRO A 1 98 ? -21.234 4.514 -5.377 1.00 82.75 98 PRO A CA 1
ATOM 767 C C . PRO A 1 98 ? -22.150 3.285 -5.270 1.00 82.75 98 PRO A C 1
ATOM 769 O O . PRO A 1 98 ? -22.788 3.074 -4.245 1.00 82.75 98 PRO A O 1
ATOM 772 N N . ASN A 1 99 ? -22.205 2.457 -6.318 1.00 82.88 99 ASN A N 1
ATOM 773 C CA . ASN A 1 99 ? -23.049 1.263 -6.378 1.00 82.88 99 ASN A CA 1
ATOM 774 C C . ASN A 1 99 ? -22.465 0.067 -5.613 1.00 82.88 99 ASN A C 1
ATOM 776 O O . ASN A 1 99 ? -23.138 -0.951 -5.457 1.00 82.88 99 ASN A O 1
ATOM 780 N N . VAL A 1 100 ? -21.213 0.167 -5.166 1.00 81.06 100 VAL A N 1
ATOM 781 C CA . VAL A 1 100 ? -20.541 -0.866 -4.383 1.00 81.06 100 VAL A CA 1
ATOM 782 C C . VAL A 1 100 ? -20.501 -0.410 -2.930 1.00 81.06 100 VAL A C 1
ATOM 784 O O . VAL A 1 100 ? -20.069 0.709 -2.638 1.00 81.06 100 VAL A O 1
ATOM 787 N N . ALA A 1 101 ? -20.955 -1.280 -2.024 1.00 82.19 101 ALA A N 1
ATOM 788 C CA . ALA A 1 101 ? -20.818 -1.062 -0.590 1.00 82.19 101 ALA A CA 1
ATOM 789 C C . ALA A 1 101 ? -19.330 -0.896 -0.254 1.00 82.19 101 ALA A C 1
ATOM 791 O O . ALA A 1 101 ? -18.526 -1.791 -0.524 1.00 82.19 101 ALA A O 1
ATOM 792 N N . SER A 1 102 ? -18.966 0.264 0.285 1.00 77.56 102 SER A N 1
ATOM 793 C CA . SER A 1 102 ? -17.583 0.575 0.619 1.00 77.56 102 SER A CA 1
ATOM 794 C C . SER A 1 102 ? -17.185 -0.121 1.924 1.00 77.56 102 SER A C 1
ATOM 796 O O . SER A 1 102 ? -17.906 0.006 2.915 1.00 77.56 102 SER A O 1
ATOM 798 N N . PRO A 1 103 ? -16.055 -0.850 1.957 1.00 88.62 103 PRO A N 1
ATOM 799 C CA . PRO A 1 103 ? -15.430 -1.236 3.220 1.00 88.62 103 PRO A CA 1
ATOM 800 C C . PRO A 1 103 ? -14.902 0.010 3.953 1.00 88.62 103 PRO A C 1
ATOM 802 O O . PRO A 1 103 ? -14.944 1.114 3.408 1.00 88.62 103 PRO A O 1
ATOM 805 N N . SER A 1 104 ? -14.367 -0.172 5.167 1.00 89.69 104 SER A N 1
ATOM 806 C CA . SER A 1 104 ? -13.732 0.911 5.935 1.00 89.69 104 SER A CA 1
ATOM 807 C C . SER A 1 104 ? -12.651 1.635 5.129 1.00 89.69 104 SER A C 1
ATOM 809 O O . SER A 1 104 ? -12.608 2.855 5.125 1.00 89.69 104 SER A O 1
ATOM 811 N N . PHE A 1 105 ? -11.822 0.895 4.396 1.00 93.50 105 PHE A N 1
ATOM 812 C CA . PHE A 1 105 ? -10.930 1.432 3.373 1.00 93.50 105 PHE A CA 1
ATOM 813 C C . PHE A 1 105 ? -10.571 0.342 2.358 1.00 93.50 105 PHE A C 1
ATOM 815 O O . PHE A 1 105 ? -10.794 -0.852 2.582 1.00 93.50 105 PHE A O 1
ATOM 822 N N . VAL A 1 106 ? -9.992 0.756 1.235 1.00 94.94 106 VAL A N 1
ATOM 823 C CA . VAL A 1 106 ? -9.391 -0.128 0.235 1.00 94.94 106 VAL A CA 1
ATOM 824 C C . VAL A 1 106 ? -7.936 0.271 0.049 1.00 94.94 106 VAL A C 1
ATOM 826 O O . VAL A 1 106 ? -7.602 1.452 0.051 1.00 94.94 106 VAL A O 1
ATOM 829 N N . SER A 1 107 ? -7.062 -0.715 -0.137 1.00 95.31 107 SER A N 1
ATOM 830 C CA . SER A 1 107 ? -5.696 -0.467 -0.581 1.00 95.31 107 SER A CA 1
ATOM 831 C C . SER A 1 107 ? -5.396 -1.221 -1.870 1.00 95.31 107 SER A C 1
ATOM 833 O O . SER A 1 107 ? -5.821 -2.365 -2.050 1.00 95.31 107 SER A O 1
ATOM 835 N N . VAL A 1 108 ? -4.681 -0.558 -2.776 1.00 95.50 108 VAL A N 1
ATOM 836 C CA . VAL A 1 108 ? -4.234 -1.096 -4.058 1.00 95.50 108 VAL A CA 1
ATOM 837 C C . VAL A 1 108 ? -2.727 -0.914 -4.149 1.00 95.50 108 VAL A C 1
ATOM 839 O O . VAL A 1 108 ? -2.242 0.201 -4.315 1.00 95.50 108 VAL A O 1
ATOM 842 N N . THR A 1 109 ? -1.990 -2.018 -4.082 1.00 95.19 109 THR A N 1
ATOM 843 C CA . THR A 1 109 ? -0.539 -2.027 -4.286 1.00 95.19 109 THR A CA 1
ATOM 844 C C . THR A 1 109 ? -0.216 -2.629 -5.646 1.00 95.19 109 THR A C 1
ATOM 846 O O . THR A 1 109 ? -0.637 -3.742 -5.968 1.00 95.19 109 THR A O 1
ATOM 849 N N . ALA A 1 110 ? 0.543 -1.891 -6.446 1.00 93.19 110 ALA A N 1
ATOM 850 C CA . ALA A 1 110 ? 1.023 -2.301 -7.751 1.00 93.19 110 ALA A CA 1
ATOM 851 C C . ALA A 1 110 ? 2.551 -2.341 -7.750 1.00 93.19 110 ALA A C 1
ATOM 853 O O . ALA A 1 110 ? 3.213 -1.385 -7.347 1.00 93.19 110 ALA A O 1
ATOM 854 N N . HIS A 1 111 ? 3.103 -3.443 -8.249 1.00 91.44 111 HIS A N 1
ATOM 855 C CA . HIS A 1 111 ? 4.526 -3.560 -8.542 1.00 91.44 111 HIS A CA 1
ATOM 856 C C . HIS A 1 111 ? 4.711 -3.402 -10.048 1.00 91.44 111 HIS A C 1
ATOM 858 O O . HIS A 1 111 ? 4.205 -4.210 -10.832 1.00 91.44 111 HIS A O 1
ATOM 864 N N . ALA A 1 112 ? 5.403 -2.344 -10.446 1.00 87.25 112 ALA A N 1
ATOM 865 C CA . ALA A 1 112 ? 5.790 -2.116 -11.827 1.00 87.25 112 ALA A CA 1
ATOM 866 C C . ALA A 1 112 ? 7.024 -2.955 -12.190 1.00 87.25 112 ALA A C 1
ATOM 868 O O . ALA A 1 112 ? 7.618 -3.636 -11.355 1.00 87.25 112 ALA A O 1
ATOM 869 N N . VAL A 1 113 ? 7.394 -2.937 -13.472 1.00 87.50 113 VAL A N 1
ATOM 870 C CA . VAL A 1 113 ? 8.575 -3.644 -13.978 1.00 87.50 113 VAL A CA 1
ATOM 871 C C . VAL A 1 113 ? 9.799 -2.753 -13.763 1.00 87.50 113 VAL A C 1
ATOM 873 O O . VAL A 1 113 ? 9.957 -1.772 -14.497 1.00 87.50 113 VAL A O 1
ATOM 876 N N . PRO A 1 114 ? 10.709 -3.077 -12.825 1.00 82.25 114 PRO A N 1
ATOM 877 C CA . PRO A 1 114 ? 11.803 -2.168 -12.485 1.00 82.25 114 PRO A CA 1
ATOM 878 C C . PRO A 1 114 ? 12.813 -1.987 -13.623 1.00 82.25 114 PRO A C 1
ATOM 880 O O . PRO A 1 114 ? 13.506 -0.978 -13.700 1.00 82.25 114 PRO A O 1
ATOM 883 N N . THR A 1 115 ? 12.862 -2.944 -14.552 1.00 84.38 115 THR A N 1
ATOM 884 C CA . THR A 1 115 ? 13.696 -2.901 -15.758 1.00 84.38 115 THR A CA 1
ATOM 885 C C . THR A 1 115 ? 13.035 -2.180 -16.936 1.00 84.38 115 THR A C 1
ATOM 887 O O . THR A 1 115 ? 13.605 -2.176 -18.027 1.00 84.38 115 THR A O 1
ATOM 890 N N . SER A 1 116 ? 11.833 -1.614 -16.768 1.00 85.50 116 SER A N 1
ATOM 891 C CA . SER A 1 116 ? 11.206 -0.820 -17.826 1.00 85.50 116 SER A CA 1
ATOM 892 C C . SER A 1 116 ? 12.013 0.464 -18.052 1.00 85.50 116 SER A C 1
ATOM 894 O O . SER A 1 116 ? 12.256 1.195 -17.090 1.00 85.50 116 SER A O 1
ATOM 896 N N . PRO A 1 117 ? 12.424 0.774 -19.297 1.00 82.38 117 PRO A N 1
ATOM 897 C CA . PRO A 1 117 ? 13.241 1.953 -19.583 1.00 82.38 117 PRO A CA 1
ATOM 898 C C . PRO A 1 117 ? 12.468 3.264 -19.396 1.00 82.38 117 PRO A C 1
ATOM 900 O O . PRO A 1 117 ? 13.073 4.296 -19.118 1.00 82.38 117 PRO A O 1
ATOM 903 N N . VAL A 1 118 ? 11.142 3.220 -19.559 1.00 81.38 118 VAL A N 1
ATOM 904 C CA . VAL A 1 118 ? 10.223 4.345 -19.373 1.00 81.38 118 VAL A CA 1
ATOM 905 C C . VAL A 1 118 ? 9.015 3.838 -18.594 1.00 81.38 118 VAL A C 1
ATOM 907 O O . VAL A 1 118 ? 8.368 2.874 -19.004 1.00 81.38 118 VAL A O 1
ATOM 910 N N . THR A 1 119 ? 8.730 4.465 -17.459 1.00 77.75 119 THR A N 1
ATOM 911 C CA . THR A 1 119 ? 7.612 4.106 -16.566 1.00 77.75 119 THR A CA 1
ATOM 912 C C . THR A 1 119 ? 6.549 5.197 -16.498 1.00 77.75 119 THR A C 1
ATOM 914 O O . THR A 1 119 ? 5.386 4.893 -16.254 1.00 77.75 119 THR A O 1
ATOM 917 N N . TYR A 1 120 ? 6.924 6.446 -16.781 1.00 76.31 120 TYR A N 1
ATOM 918 C CA . TYR A 1 120 ? 6.026 7.593 -16.789 1.00 76.31 120 TYR A CA 1
ATOM 919 C C . TYR A 1 120 ? 6.147 8.366 -18.101 1.00 76.31 120 TYR A C 1
ATOM 921 O O . TYR A 1 120 ? 7.252 8.592 -18.604 1.00 76.31 120 TYR A O 1
ATOM 929 N N . ILE A 1 121 ? 5.004 8.777 -18.643 1.00 78.06 121 ILE A N 1
ATOM 930 C CA . ILE A 1 121 ? 4.931 9.678 -19.791 1.00 78.06 121 ILE A CA 1
ATOM 931 C C . ILE A 1 121 ? 4.427 11.018 -19.252 1.00 78.06 121 ILE A C 1
ATOM 933 O O . ILE A 1 121 ? 3.355 11.042 -18.652 1.00 78.06 121 ILE A O 1
ATOM 937 N N . PRO A 1 122 ? 5.179 12.116 -19.425 1.00 74.44 122 PRO A N 1
ATOM 938 C CA . PRO A 1 122 ? 4.733 13.427 -18.977 1.00 74.44 122 PRO A CA 1
ATOM 939 C C . PRO A 1 122 ? 3.470 13.866 -19.724 1.00 74.44 122 PRO A C 1
ATOM 941 O O . PRO A 1 122 ? 3.343 13.622 -20.924 1.00 74.44 122 PRO A O 1
ATOM 944 N N . ASP A 1 123 ? 2.576 14.567 -19.022 1.00 76.31 123 ASP A N 1
ATOM 945 C CA . ASP A 1 123 ? 1.304 15.054 -19.581 1.00 76.31 123 ASP A CA 1
ATOM 946 C C . ASP A 1 123 ? 1.509 16.008 -20.766 1.00 76.31 123 ASP A C 1
ATOM 948 O O . ASP A 1 123 ? 0.702 16.053 -21.695 1.00 76.31 123 ASP A O 1
ATOM 952 N N . ASP A 1 124 ? 2.613 16.762 -20.748 1.00 78.88 124 ASP A N 1
ATOM 953 C CA . ASP A 1 124 ? 3.029 17.640 -21.836 1.00 78.88 124 ASP A CA 1
ATOM 954 C C . ASP A 1 124 ? 4.378 17.172 -22.418 1.00 78.88 124 ASP A C 1
ATOM 956 O O . ASP A 1 124 ? 5.445 17.551 -21.914 1.00 78.88 124 ASP A O 1
ATOM 960 N N . PRO A 1 125 ? 4.363 16.367 -23.497 1.00 69.94 125 PRO A N 1
ATOM 961 C CA . PRO A 1 125 ? 5.577 15.828 -24.106 1.00 69.94 125 PRO A CA 1
ATOM 962 C C . PRO A 1 125 ? 6.451 16.903 -24.769 1.00 69.94 125 PRO A C 1
ATOM 964 O O . PRO A 1 125 ? 7.580 16.614 -25.163 1.00 69.94 125 PRO A O 1
ATOM 967 N N . LEU A 1 126 ? 5.949 18.137 -24.916 1.00 75.06 126 LEU A N 1
ATOM 968 C CA . LEU A 1 126 ? 6.714 19.266 -25.448 1.00 75.06 126 LEU A CA 1
ATOM 969 C C . LEU A 1 126 ? 7.519 19.987 -24.360 1.00 75.06 126 LEU A C 1
ATOM 971 O O . LEU A 1 126 ? 8.479 20.685 -24.684 1.00 75.06 126 LEU A O 1
ATOM 975 N N . LYS A 1 127 ? 7.141 19.837 -23.084 1.00 70.50 127 LYS A N 1
ATOM 976 C CA . LYS A 1 127 ? 7.808 20.494 -21.948 1.00 70.50 127 LYS A CA 1
ATOM 977 C C . LYS A 1 127 ? 8.780 19.588 -21.207 1.00 70.50 127 LYS A C 1
ATOM 979 O O . LYS A 1 127 ? 9.730 20.093 -20.616 1.00 70.50 127 LYS A O 1
ATOM 984 N N . ALA A 1 128 ? 8.557 18.278 -21.233 1.00 71.50 128 ALA A N 1
ATOM 985 C CA . ALA A 1 128 ? 9.409 17.319 -20.550 1.00 71.50 128 ALA A CA 1
ATOM 986 C C . ALA A 1 128 ? 9.603 16.060 -21.396 1.00 71.50 128 ALA A C 1
ATOM 988 O O . ALA A 1 128 ? 8.666 15.534 -21.994 1.00 71.50 128 ALA A O 1
ATOM 989 N N . HIS A 1 129 ? 10.834 15.557 -21.418 1.00 71.44 129 HIS A N 1
ATOM 990 C CA . HIS A 1 129 ? 11.119 14.226 -21.937 1.00 71.44 129 HIS A CA 1
ATOM 991 C C . HIS A 1 129 ? 10.886 13.189 -20.833 1.00 71.44 129 HIS A C 1
ATOM 993 O O . HIS A 1 129 ? 11.175 13.480 -19.670 1.00 71.44 129 HIS A O 1
ATOM 999 N N . PRO A 1 130 ? 10.397 11.981 -21.169 1.00 73.75 130 PRO A N 1
ATOM 1000 C CA . PRO A 1 130 ? 10.273 10.916 -20.186 1.00 73.75 130 PRO A CA 1
ATOM 1001 C C . PRO A 1 130 ? 11.644 10.612 -19.579 1.00 73.75 130 PRO A C 1
ATOM 1003 O O . PRO A 1 130 ? 12.635 10.442 -20.297 1.00 73.75 130 PRO A O 1
ATOM 1006 N N . SER A 1 131 ? 11.701 10.549 -18.251 1.00 74.56 131 SER A N 1
ATOM 1007 C CA . SER A 1 131 ? 12.914 10.180 -17.533 1.00 74.56 131 SER A CA 1
ATOM 1008 C C . SER A 1 131 ? 13.269 8.733 -17.865 1.00 74.56 131 SER A C 1
ATOM 1010 O O . SER A 1 131 ? 12.515 7.810 -17.548 1.00 74.56 131 SER A O 1
ATOM 1012 N N . LEU A 1 132 ? 14.418 8.535 -18.509 1.00 76.69 132 LEU A N 1
ATOM 1013 C CA . LEU A 1 132 ? 14.934 7.199 -18.766 1.00 76.69 132 LEU A CA 1
ATOM 1014 C C . LEU A 1 132 ? 15.427 6.581 -17.461 1.00 76.69 132 LEU A C 1
ATOM 1016 O O . LEU A 1 132 ? 16.223 7.183 -16.738 1.00 76.69 132 LEU A O 1
ATOM 1020 N N . ARG A 1 133 ? 14.992 5.352 -17.200 1.00 76.75 133 ARG A N 1
ATOM 1021 C CA . ARG A 1 133 ? 15.460 4.550 -16.075 1.00 76.75 133 ARG A CA 1
ATOM 1022 C C . ARG A 1 133 ? 16.516 3.559 -16.557 1.00 76.75 133 ARG A C 1
ATOM 1024 O O . ARG A 1 133 ? 16.289 2.796 -17.495 1.00 76.75 133 ARG A O 1
ATOM 1031 N N . ALA A 1 134 ? 17.673 3.550 -15.897 1.00 76.19 134 ALA A N 1
ATOM 1032 C CA . ALA A 1 134 ? 18.669 2.504 -16.094 1.00 76.19 134 ALA A CA 1
ATOM 1033 C C . ALA A 1 134 ? 18.250 1.244 -15.310 1.00 76.19 134 ALA A C 1
ATOM 1035 O O . ALA A 1 134 ? 18.024 1.349 -14.101 1.00 76.19 134 ALA A O 1
ATOM 1036 N N . PRO A 1 135 ? 18.151 0.062 -15.947 1.00 76.81 135 PRO A N 1
ATOM 1037 C CA . PRO A 1 135 ? 17.881 -1.181 -15.234 1.00 76.81 135 PRO A CA 1
ATOM 1038 C C . PRO A 1 135 ? 18.967 -1.462 -14.191 1.00 76.81 135 PRO A C 1
ATOM 1040 O O . PRO A 1 135 ? 20.159 -1.376 -14.490 1.00 76.81 135 PRO A O 1
ATOM 1043 N N . HIS A 1 136 ? 18.557 -1.830 -12.981 1.00 78.38 136 HIS A N 1
ATOM 1044 C CA . HIS A 1 136 ? 19.459 -2.211 -11.898 1.00 78.38 136 HIS A CA 1
ATOM 1045 C C . HIS A 1 136 ? 18.901 -3.431 -11.160 1.00 78.38 136 HIS A C 1
ATOM 1047 O O . HIS A 1 136 ? 17.695 -3.667 -11.185 1.00 78.38 136 HIS A O 1
ATOM 1053 N N . VAL A 1 137 ? 19.775 -4.212 -10.520 1.00 82.19 137 VAL A N 1
ATOM 1054 C CA . VAL A 1 137 ? 19.373 -5.420 -9.776 1.00 82.19 137 VAL A CA 1
ATOM 1055 C C . VAL A 1 137 ? 18.498 -5.080 -8.566 1.00 82.19 137 VAL A C 1
ATOM 1057 O O . VAL A 1 137 ? 17.506 -5.756 -8.324 1.00 82.19 137 VAL A O 1
ATOM 1060 N N . ASP A 1 138 ? 18.809 -3.970 -7.899 1.00 82.06 138 ASP A N 1
ATOM 1061 C CA . ASP A 1 138 ? 18.064 -3.446 -6.746 1.00 82.06 138 ASP A CA 1
ATOM 1062 C C . ASP A 1 138 ? 17.028 -2.381 -7.153 1.00 82.06 138 ASP A C 1
ATOM 1064 O O . ASP A 1 138 ? 16.726 -1.465 -6.391 1.00 82.06 138 ASP A O 1
ATOM 1068 N N . ALA A 1 139 ? 16.563 -2.399 -8.407 1.00 80.75 139 ALA A N 1
ATOM 1069 C CA . ALA A 1 139 ? 15.554 -1.446 -8.845 1.00 80.75 139 ALA A CA 1
ATOM 1070 C C . ALA A 1 139 ? 14.198 -1.792 -8.215 1.00 80.75 139 ALA A C 1
ATOM 1072 O O . ALA A 1 139 ? 13.704 -2.912 -8.348 1.00 80.75 139 ALA A O 1
ATOM 1073 N N . GLU A 1 140 ? 13.576 -0.796 -7.592 1.00 82.50 140 GLU A N 1
ATOM 1074 C CA . GLU A 1 140 ? 12.239 -0.895 -7.019 1.00 82.50 140 GLU A CA 1
ATOM 1075 C C . GLU A 1 140 ? 11.280 0.056 -7.729 1.00 82.50 140 GLU A C 1
ATOM 1077 O O . GLU A 1 140 ? 11.638 1.172 -8.124 1.00 82.50 140 GLU A O 1
ATOM 1082 N N . ASP A 1 141 ? 10.051 -0.412 -7.913 1.00 87.44 141 ASP A N 1
ATOM 1083 C CA . ASP A 1 141 ? 8.964 0.388 -8.455 1.00 87.44 141 ASP A CA 1
ATOM 1084 C C . ASP A 1 141 ? 7.641 -0.124 -7.911 1.00 87.44 141 ASP A C 1
ATOM 1086 O O . ASP A 1 141 ? 6.975 -0.973 -8.509 1.00 87.44 141 ASP A O 1
ATOM 1090 N N . THR A 1 142 ? 7.316 0.333 -6.709 1.00 90.50 142 THR A N 1
ATOM 1091 C CA . THR A 1 142 ? 6.074 -0.038 -6.042 1.00 90.50 142 THR A CA 1
ATOM 1092 C C . THR A 1 142 ? 5.265 1.213 -5.787 1.00 90.50 142 THR A C 1
ATOM 1094 O O . THR A 1 142 ? 5.776 2.211 -5.286 1.00 90.50 142 THR A O 1
ATOM 1097 N N . ILE A 1 143 ? 3.988 1.147 -6.131 1.00 91.75 143 ILE A N 1
ATOM 1098 C CA . ILE A 1 143 ? 3.017 2.195 -5.859 1.00 91.75 143 ILE A CA 1
ATOM 1099 C C . ILE A 1 143 ? 1.942 1.571 -4.984 1.00 91.75 143 ILE A C 1
ATOM 1101 O O . ILE A 1 143 ? 1.423 0.505 -5.311 1.00 91.75 143 ILE A O 1
ATOM 1105 N N . SER A 1 144 ? 1.614 2.215 -3.873 1.00 95.00 144 SER A N 1
ATOM 1106 C CA . SER A 1 144 ? 0.570 1.763 -2.967 1.00 95.00 144 SER A CA 1
ATOM 1107 C C . SER A 1 144 ? -0.406 2.900 -2.713 1.00 95.00 144 SER A C 1
ATOM 1109 O O . SER A 1 144 ? -0.038 3.950 -2.197 1.00 95.00 144 SER A O 1
ATOM 1111 N N . LEU A 1 145 ? -1.653 2.693 -3.115 1.00 94.94 145 LEU A N 1
ATOM 1112 C CA . LEU A 1 145 ? -2.767 3.597 -2.881 1.00 94.94 145 LEU A CA 1
ATOM 1113 C C . LEU A 1 145 ? -3.559 3.082 -1.683 1.00 94.94 145 LEU A C 1
ATOM 1115 O O . LEU A 1 145 ? -3.895 1.899 -1.624 1.00 94.94 145 LEU A O 1
ATOM 1119 N N . VAL A 1 146 ? -3.907 3.966 -0.763 1.00 94.81 146 VAL A N 1
ATOM 1120 C CA . VAL A 1 146 ? -4.941 3.741 0.248 1.00 94.81 146 VAL A CA 1
ATOM 1121 C C . VAL A 1 146 ? -6.050 4.739 -0.029 1.00 94.81 146 VAL A C 1
ATOM 1123 O O . VAL A 1 146 ? -5.782 5.923 -0.214 1.00 94.81 146 VAL A O 1
ATOM 1126 N N . CYS A 1 147 ? -7.293 4.275 -0.084 1.00 92.75 147 CYS A N 1
ATOM 1127 C CA . CYS A 1 147 ? -8.446 5.142 -0.251 1.00 92.75 147 CYS A CA 1
ATOM 1128 C C . CYS A 1 147 ? -9.576 4.771 0.704 1.00 92.75 147 CYS A C 1
ATOM 1130 O O . CYS A 1 147 ? -9.855 3.601 0.976 1.00 92.75 147 CYS A O 1
ATOM 1132 N N . MET A 1 148 ? -10.242 5.806 1.193 1.00 90.62 148 MET A N 1
ATOM 1133 C CA . MET A 1 148 ? -11.401 5.726 2.061 1.00 90.62 148 MET A CA 1
ATOM 1134 C C . MET A 1 148 ? -12.512 6.568 1.447 1.00 90.62 148 MET A C 1
ATOM 1136 O O . MET A 1 148 ? -12.290 7.699 1.011 1.00 90.62 148 MET A O 1
ATOM 1140 N N . ARG A 1 149 ? -13.726 6.019 1.428 1.00 85.88 149 ARG A N 1
ATOM 1141 C CA . ARG A 1 149 ? -14.909 6.789 1.057 1.00 85.88 149 ARG A CA 1
ATOM 1142 C C . ARG A 1 149 ? -15.403 7.552 2.276 1.00 85.88 149 ARG A C 1
ATOM 1144 O O . ARG A 1 149 ? -15.611 6.955 3.326 1.00 85.88 149 ARG A O 1
ATOM 1151 N N . GLU A 1 150 ? -15.626 8.845 2.111 1.00 77.44 150 GLU A N 1
ATOM 1152 C CA . GLU A 1 150 ? -16.219 9.675 3.148 1.00 77.44 150 GLU A CA 1
ATOM 1153 C C . GLU A 1 150 ? -17.744 9.687 2.981 1.00 77.44 150 GLU A C 1
ATOM 1155 O O . GLU A 1 150 ? -18.274 10.002 1.907 1.00 77.44 150 GLU A O 1
ATOM 1160 N N . GLU A 1 151 ? -18.468 9.322 4.040 1.00 66.50 151 GLU A N 1
ATOM 1161 C CA . GLU A 1 151 ? -19.923 9.454 4.082 1.00 66.50 151 GLU A CA 1
ATOM 1162 C C . GLU A 1 151 ? -20.295 10.919 4.350 1.00 66.50 151 GLU A C 1
ATOM 1164 O O . GLU A 1 151 ? -20.406 11.364 5.489 1.00 66.50 151 GLU A O 1
ATOM 1169 N N . GLY A 1 152 ? -20.474 11.696 3.281 1.00 58.62 152 GLY A N 1
ATOM 1170 C CA . GLY A 1 152 ? -20.889 13.092 3.391 1.00 58.62 152 GLY A CA 1
ATOM 1171 C C . GLY A 1 152 ? -22.327 13.245 3.904 1.00 58.62 152 GLY A C 1
ATOM 1172 O O . GLY A 1 152 ? -23.256 12.579 3.435 1.00 58.62 152 GLY A O 1
ATOM 1173 N N . ALA A 1 153 ? -22.549 14.201 4.809 1.00 48.97 153 ALA A N 1
ATOM 1174 C CA . ALA A 1 153 ? -23.887 14.706 5.094 1.00 48.97 153 ALA A CA 1
ATOM 1175 C C . ALA A 1 153 ? -24.415 15.436 3.841 1.00 48.97 153 ALA A C 1
ATOM 1177 O O . ALA A 1 153 ? -23.840 16.435 3.425 1.00 48.97 153 ALA A O 1
ATOM 1178 N N . ALA A 1 154 ? -25.513 14.946 3.253 1.00 49.66 154 ALA A N 1
ATOM 1179 C CA . ALA A 1 154 ? -26.183 15.486 2.053 1.00 49.66 154 ALA A CA 1
ATOM 1180 C C . ALA A 1 154 ? -25.663 15.044 0.662 1.00 49.66 154 ALA A C 1
ATOM 1182 O O . ALA A 1 154 ? -25.714 15.809 -0.298 1.00 49.66 154 ALA A O 1
ATOM 1183 N N . GLY A 1 155 ? -25.276 13.774 0.495 1.00 51.97 155 GLY A N 1
ATOM 1184 C CA . GLY A 1 155 ? -25.275 13.122 -0.829 1.00 51.97 155 GLY A CA 1
ATOM 1185 C C . GLY A 1 155 ? -24.121 13.483 -1.773 1.00 51.97 155 GLY A C 1
ATOM 1186 O O . GLY A 1 155 ? -24.107 13.019 -2.912 1.00 51.97 155 GLY A O 1
ATOM 1187 N N . GLN A 1 156 ? -23.135 14.253 -1.312 1.00 51.97 156 GLN A N 1
ATOM 1188 C CA . GLN A 1 156 ? -21.823 14.354 -1.954 1.00 51.97 156 GLN A CA 1
ATOM 1189 C C . GLN A 1 156 ? -20.892 13.330 -1.298 1.00 51.97 156 GLN A C 1
ATOM 1191 O O . GLN A 1 156 ? -20.394 13.550 -0.200 1.00 51.97 156 GLN A O 1
ATOM 1196 N N . ALA A 1 157 ? -20.708 12.180 -1.950 1.00 62.09 157 ALA A N 1
ATOM 1197 C CA . ALA A 1 157 ? -19.725 11.190 -1.524 1.00 62.09 157 ALA A CA 1
ATOM 1198 C C . ALA A 1 157 ? -18.314 11.724 -1.825 1.00 62.09 157 ALA A C 1
ATOM 1200 O O . ALA A 1 157 ? -17.963 11.913 -2.991 1.00 62.09 157 ALA A O 1
ATOM 1201 N N . GLY A 1 158 ? -17.536 11.997 -0.778 1.00 75.19 158 GLY A N 1
ATOM 1202 C CA . GLY A 1 158 ? -16.118 12.339 -0.880 1.00 75.19 158 GLY A CA 1
ATOM 1203 C C . GLY A 1 158 ? -15.243 11.083 -0.936 1.00 75.19 158 GLY A C 1
ATOM 1204 O O . GLY A 1 158 ? -15.682 9.981 -0.596 1.00 75.19 158 GLY A O 1
ATOM 1205 N N . CYS A 1 159 ? -13.992 11.232 -1.366 1.00 82.81 159 CYS A N 1
ATOM 1206 C CA . CYS A 1 159 ? -12.983 10.179 -1.269 1.00 82.81 159 CYS A CA 1
ATOM 1207 C C . CYS A 1 159 ? -11.669 10.789 -0.789 1.00 82.81 159 CYS A C 1
ATOM 1209 O O . CYS A 1 159 ? -11.093 11.631 -1.478 1.00 82.81 159 CYS A O 1
ATOM 1211 N N . CYS A 1 160 ? -11.183 10.324 0.356 1.00 89.19 160 CYS A N 1
ATOM 1212 C CA . CYS A 1 160 ? -9.842 10.622 0.841 1.00 89.19 160 CYS A CA 1
ATOM 1213 C C . CYS A 1 160 ? -8.899 9.537 0.328 1.00 89.19 160 CYS A C 1
ATOM 1215 O O . CYS A 1 160 ? -9.255 8.355 0.305 1.00 89.19 160 CYS A O 1
ATOM 1217 N N . TRP A 1 161 ? -7.705 9.918 -0.112 1.00 91.69 161 TRP A N 1
ATOM 1218 C CA . TRP A 1 161 ? -6.729 8.958 -0.602 1.00 91.69 161 TRP A CA 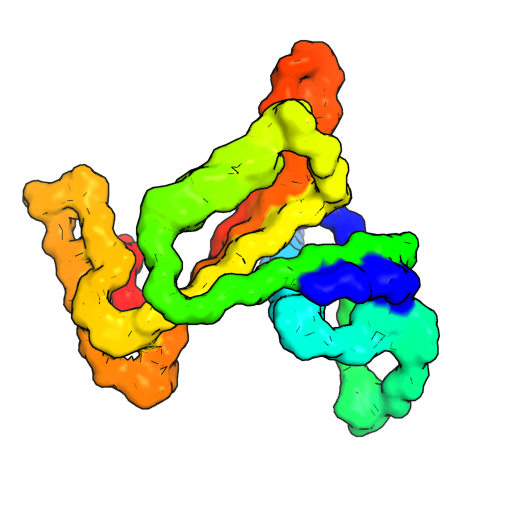1
ATOM 1219 C C . TRP A 1 161 ? -5.308 9.427 -0.334 1.00 91.69 161 TRP A C 1
ATOM 1221 O O . TRP A 1 161 ? -5.031 10.621 -0.308 1.00 91.69 161 TRP A O 1
ATOM 1231 N N . LEU A 1 162 ? -4.419 8.453 -0.184 1.00 93.00 162 LEU A N 1
ATOM 1232 C CA . LEU A 1 162 ? -2.995 8.656 -0.003 1.00 93.00 162 LEU A CA 1
ATOM 1233 C C . LEU A 1 162 ? -2.236 7.683 -0.900 1.00 93.00 162 LEU A C 1
ATOM 1235 O O . LEU A 1 162 ? -2.582 6.503 -0.988 1.00 93.00 162 LEU A O 1
ATOM 1239 N N . LEU A 1 163 ? -1.205 8.183 -1.575 1.00 92.44 163 LEU A N 1
ATOM 1240 C CA . LEU A 1 163 ? -0.368 7.404 -2.479 1.00 92.44 163 LEU A CA 1
ATOM 1241 C C . LEU A 1 163 ? 1.068 7.409 -1.967 1.00 92.44 163 LEU A C 1
ATOM 1243 O O . LEU A 1 163 ? 1.710 8.458 -1.949 1.00 92.44 163 LEU A O 1
ATOM 1247 N N . ALA A 1 164 ? 1.574 6.235 -1.609 1.00 91.12 164 ALA A N 1
ATOM 1248 C CA . ALA A 1 164 ? 2.989 6.029 -1.351 1.00 91.12 164 ALA A CA 1
ATOM 1249 C C . ALA A 1 164 ? 3.666 5.419 -2.576 1.00 91.12 164 ALA A C 1
ATOM 1251 O O . ALA A 1 164 ? 3.134 4.532 -3.250 1.00 91.12 164 ALA A O 1
ATOM 1252 N N . GLU A 1 165 ? 4.877 5.886 -2.841 1.00 89.19 165 GLU A N 1
ATOM 1253 C CA . GLU A 1 165 ? 5.729 5.395 -3.911 1.00 89.19 165 GLU A CA 1
ATOM 1254 C C . GLU A 1 165 ? 7.058 4.933 -3.299 1.00 89.19 165 GLU A C 1
ATOM 1256 O O . GLU A 1 165 ? 7.749 5.726 -2.665 1.00 89.19 165 GLU A O 1
ATOM 1261 N N . SER A 1 166 ? 7.438 3.668 -3.509 1.00 86.50 166 SER A N 1
ATOM 1262 C CA . SER A 1 166 ? 8.823 3.220 -3.313 1.00 86.50 166 SER A CA 1
ATOM 1263 C C . SER A 1 166 ? 9.516 3.205 -4.666 1.00 86.50 166 SER A C 1
ATOM 1265 O O . SER A 1 166 ? 9.144 2.433 -5.561 1.00 86.50 166 SER A O 1
ATOM 1267 N N . ILE A 1 167 ? 10.505 4.083 -4.817 1.00 80.50 167 ILE A N 1
ATOM 1268 C CA . ILE A 1 167 ? 11.312 4.213 -6.026 1.00 80.50 167 ILE A CA 1
ATOM 1269 C C . ILE A 1 167 ? 12.777 3.971 -5.726 1.00 80.50 167 ILE A C 1
ATOM 1271 O O . ILE A 1 167 ? 13.304 4.392 -4.698 1.00 80.50 167 ILE A O 1
ATOM 1275 N N . GLY A 1 168 ? 13.464 3.340 -6.676 1.00 74.88 168 GLY A N 1
ATOM 1276 C CA . GLY A 1 168 ? 14.913 3.223 -6.604 1.00 74.88 168 GLY A CA 1
ATOM 1277 C C . GLY A 1 168 ? 15.585 4.597 -6.492 1.00 74.88 168 GLY A C 1
ATOM 1278 O O . GLY A 1 168 ? 15.194 5.548 -7.162 1.00 74.88 168 GLY A O 1
ATOM 1279 N N . ARG A 1 169 ? 16.665 4.675 -5.706 1.00 72.12 169 ARG A N 1
ATOM 1280 C CA . ARG A 1 169 ? 17.483 5.883 -5.449 1.00 72.12 169 ARG A CA 1
ATOM 1281 C C . ARG A 1 169 ? 17.841 6.717 -6.691 1.00 72.12 169 ARG A C 1
ATOM 1283 O O . ARG A 1 169 ? 18.121 7.908 -6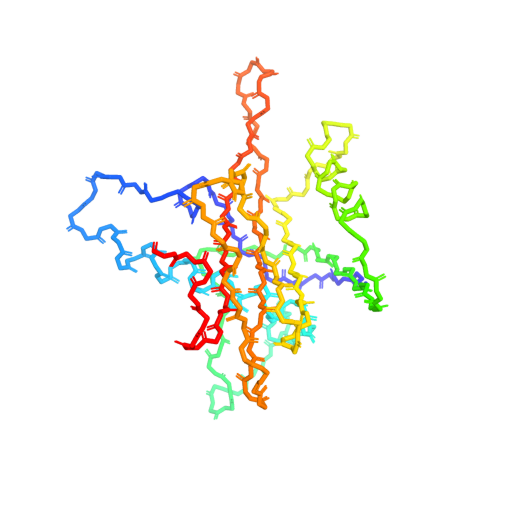.583 1.00 72.12 169 ARG A O 1
ATOM 1290 N N . TRP A 1 170 ? 17.920 6.078 -7.854 1.00 68.81 170 TRP A N 1
ATOM 1291 C CA . TRP A 1 170 ? 18.346 6.687 -9.114 1.00 68.81 170 TRP A CA 1
ATOM 1292 C C . TRP A 1 170 ? 17.185 7.018 -10.058 1.00 68.81 170 TRP A C 1
ATOM 1294 O O . TRP A 1 170 ? 17.427 7.487 -11.169 1.00 68.81 170 TRP A O 1
ATOM 1304 N N . ASP A 1 171 ? 15.945 6.775 -9.638 1.00 70.06 171 ASP A N 1
ATOM 1305 C CA . ASP A 1 171 ? 14.756 7.152 -10.387 1.00 70.06 171 ASP A CA 1
ATOM 1306 C C . ASP A 1 171 ? 14.440 8.638 -10.164 1.00 70.06 171 ASP A C 1
ATOM 1308 O O . ASP A 1 171 ? 14.258 9.089 -9.036 1.00 70.06 171 ASP A O 1
ATOM 1312 N N . LYS A 1 172 ? 14.402 9.402 -11.259 1.00 66.12 172 LYS A N 1
ATOM 1313 C CA . LYS A 1 172 ? 14.131 10.846 -11.273 1.00 66.12 172 LYS A CA 1
ATOM 1314 C C . LYS A 1 172 ? 12.835 11.181 -12.015 1.00 66.12 172 LYS A C 1
ATOM 1316 O O . LYS A 1 172 ? 12.769 12.189 -12.713 1.00 66.12 172 LYS A O 1
ATOM 1321 N N . ARG A 1 173 ? 11.814 10.323 -11.911 1.00 65.00 173 ARG A N 1
ATOM 1322 C CA . ARG A 1 173 ? 10.512 10.520 -12.576 1.00 65.00 173 ARG A CA 1
ATOM 1323 C C . ARG A 1 173 ? 9.772 11.796 -12.182 1.00 65.00 173 ARG A C 1
ATOM 1325 O O . ARG A 1 173 ? 8.977 12.301 -12.969 1.00 65.00 173 ARG A O 1
ATOM 1332 N N . ARG A 1 174 ? 10.058 12.334 -10.997 1.00 52.12 174 ARG A N 1
ATOM 1333 C CA . ARG A 1 174 ? 9.665 13.683 -10.585 1.00 52.12 174 ARG A CA 1
ATOM 1334 C C . ARG A 1 174 ? 10.945 14.514 -10.537 1.00 52.12 174 ARG A C 1
ATOM 1336 O O . ARG A 1 174 ? 11.781 14.298 -9.662 1.00 52.12 174 ARG A O 1
ATOM 1343 N N . GLY A 1 175 ? 11.149 15.319 -11.579 1.00 40.94 175 GLY A N 1
ATOM 1344 C CA . GLY A 1 175 ? 12.243 16.290 -11.654 1.00 40.94 175 GLY A CA 1
ATOM 1345 C C . GLY A 1 175 ? 12.067 17.416 -10.651 1.00 40.94 175 GLY A C 1
ATOM 1346 O O . GLY A 1 175 ? 10.897 17.733 -10.338 1.00 40.94 175 GLY A O 1
#

Sequence (175 aa):
MKRTNTYIPNVTADTLMLQENDEDPLEDWEESVSEMFEWVGMAALGSQRLSAGDRCDPYISVYAPPDPSQVGDLTVIRWTGFITSEFLSQVVETILSPNVASPSFVSVTAHAVPTSPVTYIPDDPLKAHPSLRAPHVDAEDTISLVCMREEGAAGQAGCCWLLAESIGRWDKRRG

pLDDT: mean 84.76, std 11.44, range [40.94, 96.25]